Protein AF-A0A418VD48-F1 (afdb_monomer_lite)

Secondary structure (DSSP, 8-state):
--EEEEEEETTEEEEEEES-HHHHHHHHHHHHHTT-EEEEE-TTS-EE-HHHHHHHHS--HHHHHHHHHHS-------HHHHHHHHHTSTTS------GGG---GGGGSSS------SSSTTSSSSSS--

pLDDT: mean 73.37, std 19.82, range [38.28, 96.19]

Foldseek 3Di:
DKKKKWWDDDPDIDIDIDPDLVVSLVVQVVRVVVVTQIWIQDPVRDIDDSVRSCVVPPDDVVVVVVVVVPDDPPVVQPVVNVVVVVVPPPPDPDPPCDPVNPPDPVVPDDDPDPPPPPDPPPPPPPDPDD

Structure (mmCIF, N/CA/C/O backbone):
data_AF-A0A418VD48-F1
#
_entry.id   AF-A0A418VD48-F1
#
loop_
_atom_site.group_PDB
_atom_site.id
_atom_site.type_symbol
_atom_site.label_atom_id
_atom_site.label_alt_id
_atom_site.label_comp_id
_atom_site.label_asym_id
_atom_site.label_entity_id
_atom_site.label_seq_id
_atom_site.pdbx_PDB_ins_code
_atom_site.Cartn_x
_atom_site.Cartn_y
_atom_site.Cartn_z
_atom_site.occupancy
_atom_site.B_iso_or_equiv
_atom_site.auth_seq_id
_atom_site.auth_comp_id
_atom_site.auth_asym_id
_atom_site.auth_atom_id
_atom_site.pdbx_PDB_model_num
ATOM 1 N N . MET A 1 1 ? 9.885 11.984 -1.544 1.00 69.00 1 MET A N 1
ATOM 2 C CA . MET A 1 1 ? 8.893 12.827 -0.844 1.00 69.00 1 MET A CA 1
ATOM 3 C C . MET A 1 1 ? 8.021 11.928 0.027 1.00 69.00 1 MET A C 1
ATOM 5 O O . MET A 1 1 ? 7.874 10.763 -0.338 1.00 69.00 1 MET A O 1
ATOM 9 N N . PRO A 1 2 ? 7.565 12.399 1.198 1.00 91.81 2 PRO A N 1
ATOM 10 C CA . PRO A 1 2 ? 6.938 11.548 2.205 1.00 91.81 2 PRO A CA 1
ATOM 11 C C . PRO A 1 2 ? 5.485 11.187 1.866 1.00 91.81 2 PRO A C 1
ATOM 13 O O . PRO A 1 2 ? 4.764 11.982 1.281 1.00 91.81 2 PRO A O 1
ATOM 16 N N . TYR A 1 3 ? 5.076 9.994 2.285 1.00 92.62 3 TYR A N 1
ATOM 17 C CA . TYR A 1 3 ? 3.700 9.516 2.365 1.00 92.62 3 TYR A CA 1
ATOM 18 C C . TYR A 1 3 ? 3.254 9.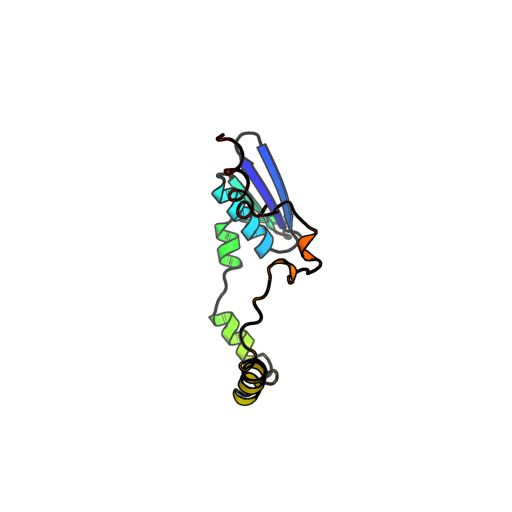568 3.822 1.00 92.62 3 TYR A C 1
ATOM 20 O O . TYR A 1 3 ? 3.995 9.120 4.708 1.00 92.62 3 TYR A O 1
ATOM 28 N N . THR A 1 4 ? 2.046 10.053 4.072 1.00 95.50 4 THR A N 1
ATOM 29 C CA . THR A 1 4 ? 1.471 10.114 5.417 1.00 95.50 4 THR A CA 1
ATOM 30 C C . THR A 1 4 ? 0.371 9.076 5.542 1.00 95.50 4 THR A C 1
ATOM 32 O O . THR A 1 4 ? -0.651 9.160 4.878 1.00 95.50 4 THR A O 1
ATOM 35 N N . VAL A 1 5 ? 0.567 8.090 6.410 1.00 95.56 5 VAL A N 1
ATOM 36 C CA . VAL A 1 5 ? -0.453 7.089 6.729 1.00 95.56 5 VAL A CA 1
ATOM 37 C C . VAL A 1 5 ? -1.174 7.531 7.994 1.00 95.56 5 VAL A C 1
ATOM 39 O O . VAL A 1 5 ? -0.534 7.708 9.034 1.00 95.56 5 VAL A O 1
ATOM 42 N N . THR A 1 6 ? -2.489 7.679 7.912 1.00 95.19 6 THR A N 1
ATOM 43 C CA . THR A 1 6 ? -3.363 8.059 9.022 1.00 95.19 6 THR A CA 1
ATOM 44 C C . THR A 1 6 ? -4.340 6.925 9.298 1.00 95.19 6 THR A C 1
ATOM 46 O O . THR A 1 6 ? -5.102 6.545 8.417 1.00 95.19 6 THR A O 1
ATOM 49 N N . ALA A 1 7 ? -4.324 6.392 10.514 1.00 94.94 7 ALA A N 1
ATOM 50 C CA . ALA A 1 7 ? -5.264 5.392 11.000 1.00 94.94 7 ALA A CA 1
ATOM 51 C C . ALA A 1 7 ? -6.198 6.017 12.040 1.00 94.94 7 ALA A C 1
ATOM 53 O O . ALA A 1 7 ? -5.752 6.753 12.920 1.00 94.94 7 ALA A O 1
ATOM 54 N N . THR A 1 8 ? -7.490 5.720 11.932 1.00 93.38 8 THR A N 1
ATOM 55 C CA . THR A 1 8 ? -8.540 6.187 12.845 1.00 93.38 8 THR A CA 1
ATOM 56 C C . THR A 1 8 ? -9.345 4.998 13.357 1.00 93.38 8 THR A C 1
ATOM 58 O O . THR A 1 8 ? -9.757 4.144 12.565 1.00 93.38 8 THR A O 1
ATOM 61 N N . ARG A 1 9 ? -9.542 4.919 14.675 1.00 92.94 9 ARG A N 1
ATOM 62 C CA . ARG A 1 9 ? -10.408 3.928 15.323 1.00 92.94 9 ARG A CA 1
ATOM 63 C C . ARG A 1 9 ? -11.085 4.585 16.517 1.00 92.94 9 ARG A C 1
ATOM 65 O O . ARG A 1 9 ? -10.403 5.032 17.430 1.00 92.94 9 ARG A O 1
ATOM 72 N N . ASP A 1 10 ? -12.412 4.642 16.485 1.00 87.31 10 ASP A N 1
ATOM 73 C CA . ASP A 1 10 ? -13.233 5.334 17.482 1.00 87.31 10 ASP A CA 1
ATOM 74 C C . ASP A 1 10 ? -12.781 6.797 17.683 1.00 87.31 10 ASP A C 1
ATOM 76 O O . ASP A 1 10 ? -12.994 7.614 16.788 1.00 87.31 10 ASP A O 1
ATOM 80 N N . ASP A 1 11 ? -12.126 7.112 18.805 1.00 87.62 11 ASP A N 1
ATOM 81 C CA . ASP A 1 11 ? -11.596 8.446 19.154 1.00 87.62 11 ASP A CA 1
ATOM 82 C C . ASP A 1 11 ? -10.055 8.528 19.043 1.00 87.62 11 ASP A C 1
ATOM 84 O O . ASP A 1 11 ? -9.429 9.556 19.305 1.00 87.62 11 ASP A O 1
ATOM 88 N N . GLU A 1 12 ? -9.403 7.432 18.650 1.00 90.88 12 GLU A N 1
ATOM 89 C CA . GLU A 1 12 ? -7.952 7.361 18.528 1.00 90.88 12 GLU A CA 1
ATOM 90 C C . GLU A 1 12 ? -7.507 7.606 17.084 1.00 90.88 12 GLU A C 1
ATOM 92 O O . GLU A 1 12 ? -7.995 7.000 16.123 1.00 90.88 12 GLU A O 1
ATOM 97 N N . LYS A 1 13 ? -6.513 8.487 16.935 1.00 93.44 13 LYS A N 1
ATOM 98 C CA . LYS A 1 13 ? -5.856 8.779 15.661 1.00 93.44 13 LYS A CA 1
ATOM 99 C C . LYS A 1 13 ? -4.364 8.496 15.771 1.00 93.44 13 LYS A C 1
ATOM 101 O O . LYS A 1 13 ? -3.663 9.116 16.568 1.00 93.44 13 LYS A O 1
ATOM 106 N N . MET A 1 14 ? -3.865 7.613 14.913 1.00 92.38 14 MET A N 1
ATOM 107 C CA . MET A 1 14 ? -2.437 7.348 14.758 1.00 92.38 14 MET A CA 1
ATOM 108 C C . MET A 1 14 ? -1.954 7.830 13.394 1.00 92.38 14 MET A C 1
ATOM 110 O O . MET A 1 14 ? -2.599 7.606 12.374 1.00 92.38 14 MET A O 1
ATOM 114 N N . GLN A 1 15 ? -0.790 8.476 13.364 1.00 93.56 15 GLN A N 1
ATOM 115 C CA . GLN A 1 15 ? -0.186 8.976 12.132 1.00 93.56 15 GLN A CA 1
ATOM 116 C C . GLN A 1 15 ? 1.247 8.470 11.986 1.00 93.56 15 GLN A C 1
ATOM 118 O O . GLN A 1 15 ? 1.984 8.307 12.959 1.00 93.56 15 GLN A O 1
ATOM 123 N N . SER A 1 16 ? 1.656 8.202 10.748 1.00 92.75 16 SER A N 1
ATOM 124 C CA . SER A 1 16 ? 3.004 7.751 10.432 1.00 92.75 16 SER A CA 1
ATOM 125 C C . SER A 1 16 ? 3.468 8.257 9.079 1.00 92.75 16 SER A C 1
ATOM 127 O O . SER A 1 16 ? 2.842 7.979 8.065 1.00 92.75 16 SER A O 1
ATOM 129 N N . VAL A 1 17 ? 4.642 8.881 9.048 1.00 94.44 17 VAL A N 1
ATOM 130 C CA . VAL A 1 17 ? 5.247 9.406 7.817 1.00 94.44 17 VAL A CA 1
ATOM 131 C C . VAL A 1 17 ? 6.310 8.439 7.284 1.00 94.44 17 VAL A C 1
ATOM 133 O O . VAL A 1 17 ? 7.129 7.924 8.055 1.00 94.44 17 VAL A O 1
ATOM 136 N N . ARG A 1 18 ? 6.293 8.135 5.981 1.00 94.50 18 ARG A N 1
ATOM 137 C CA . ARG A 1 18 ? 7.219 7.198 5.319 1.00 94.50 18 ARG A CA 1
ATOM 138 C C . ARG A 1 18 ? 7.706 7.742 3.985 1.00 94.50 18 ARG A C 1
ATOM 140 O O . ARG A 1 18 ? 6.920 8.165 3.158 1.00 94.50 18 ARG A O 1
ATOM 147 N N . ASN A 1 19 ? 9.001 7.626 3.715 1.00 93.44 19 ASN A N 1
ATOM 148 C CA . ASN A 1 19 ? 9.591 8.088 2.452 1.00 93.44 19 ASN A CA 1
ATOM 149 C C . ASN A 1 19 ? 9.427 7.096 1.284 1.00 93.44 19 ASN A C 1
ATOM 151 O O . ASN A 1 19 ? 10.014 7.299 0.226 1.00 93.44 19 ASN A O 1
ATOM 155 N N . SER A 1 20 ? 8.657 6.020 1.468 1.00 91.75 20 SER A N 1
ATOM 156 C CA . SER A 1 20 ? 8.448 4.964 0.476 1.00 91.75 20 SER A CA 1
ATOM 157 C C . SER A 1 20 ? 6.982 4.545 0.440 1.00 91.75 20 SER A C 1
ATOM 159 O O . SER A 1 20 ? 6.403 4.250 1.487 1.00 91.75 20 SER A O 1
ATOM 161 N N . ALA A 1 21 ? 6.420 4.470 -0.771 1.00 90.75 21 ALA A N 1
ATOM 162 C CA . ALA A 1 21 ? 5.043 4.046 -1.018 1.00 90.75 21 ALA A CA 1
ATOM 163 C C . ALA A 1 21 ? 4.790 2.606 -0.548 1.00 90.75 21 ALA A C 1
ATOM 165 O O . ALA A 1 21 ? 3.783 2.334 0.093 1.00 90.75 21 ALA A O 1
ATOM 166 N N . LEU A 1 22 ? 5.735 1.691 -0.801 1.00 93.25 22 LEU A N 1
ATOM 167 C CA . LEU A 1 22 ? 5.610 0.286 -0.394 1.00 93.25 22 LEU A CA 1
ATOM 168 C C . LEU A 1 22 ? 5.629 0.130 1.129 1.00 93.25 22 LEU A C 1
ATOM 170 O O . LEU A 1 22 ? 4.856 -0.645 1.682 1.00 93.25 22 LEU A O 1
ATOM 174 N N . ILE A 1 23 ? 6.478 0.895 1.822 1.00 94.06 23 ILE A N 1
ATOM 175 C CA . ILE A 1 23 ? 6.544 0.857 3.290 1.00 94.06 23 ILE A CA 1
ATOM 176 C C . ILE A 1 23 ? 5.286 1.491 3.898 1.00 94.06 23 ILE A C 1
ATOM 178 O O . ILE A 1 23 ? 4.767 0.992 4.898 1.00 94.06 23 ILE A O 1
ATOM 182 N N . ALA A 1 24 ? 4.782 2.575 3.300 1.00 94.19 24 ALA A N 1
ATOM 183 C CA . ALA A 1 24 ? 3.511 3.180 3.690 1.00 94.19 24 ALA A CA 1
ATOM 184 C C . ALA A 1 24 ? 2.349 2.186 3.527 1.00 94.19 24 ALA A C 1
ATOM 186 O O . ALA A 1 24 ? 1.583 1.992 4.468 1.00 94.19 24 ALA A O 1
ATOM 187 N N . LEU A 1 25 ? 2.281 1.492 2.385 1.00 94.88 25 LEU A N 1
ATOM 188 C CA . LEU A 1 25 ? 1.278 0.465 2.106 1.00 94.88 25 LEU A CA 1
ATOM 189 C C . LEU A 1 25 ? 1.356 -0.706 3.094 1.00 94.88 25 LEU A C 1
ATOM 191 O O . LEU A 1 25 ? 0.337 -1.117 3.643 1.00 94.88 25 LEU A O 1
ATOM 195 N N . ALA A 1 26 ? 2.560 -1.220 3.361 1.00 95.31 26 ALA A N 1
ATOM 196 C CA . ALA A 1 26 ? 2.757 -2.306 4.318 1.00 95.31 26 ALA A CA 1
ATOM 197 C C . ALA A 1 26 ? 2.255 -1.919 5.716 1.00 95.31 26 ALA A C 1
ATOM 199 O O . ALA A 1 26 ? 1.538 -2.686 6.354 1.00 95.31 26 ALA A O 1
ATOM 200 N N . LYS A 1 27 ? 2.569 -0.701 6.171 1.00 94.88 27 LYS A N 1
ATOM 201 C CA . LYS A 1 27 ? 2.073 -0.190 7.452 1.00 94.88 27 LYS A CA 1
ATOM 202 C C . LYS A 1 27 ? 0.553 -0.016 7.463 1.00 94.88 27 LYS A C 1
ATOM 204 O O . LYS A 1 27 ? -0.086 -0.364 8.449 1.00 94.88 27 LYS A O 1
ATOM 209 N N . ALA A 1 28 ? -0.016 0.491 6.375 1.00 94.88 28 ALA A N 1
ATOM 210 C CA . ALA A 1 28 ? -1.456 0.649 6.245 1.00 94.88 28 ALA A CA 1
ATOM 211 C C . ALA A 1 28 ? -2.199 -0.694 6.337 1.00 94.88 28 ALA A C 1
ATOM 213 O O . ALA A 1 28 ? -3.205 -0.772 7.033 1.00 94.88 28 ALA A O 1
ATOM 214 N N . ARG A 1 29 ? -1.663 -1.763 5.734 1.00 94.25 29 ARG A N 1
ATOM 215 C CA . ARG A 1 29 ? -2.226 -3.121 5.851 1.00 94.25 29 ARG A CA 1
ATOM 216 C C . ARG A 1 29 ? -2.218 -3.667 7.272 1.00 94.25 29 ARG A C 1
ATOM 218 O O . ARG A 1 29 ? -3.168 -4.338 7.662 1.00 94.25 29 ARG A O 1
ATOM 225 N N . VAL A 1 30 ? -1.152 -3.406 8.030 1.00 94.50 30 VAL A N 1
ATOM 226 C CA . VAL A 1 30 ? -1.072 -3.823 9.439 1.00 94.50 30 VAL A CA 1
ATOM 227 C C . VAL A 1 30 ? -2.210 -3.178 10.227 1.00 94.50 30 VAL A C 1
ATOM 229 O O . VAL A 1 30 ? -2.973 -3.874 10.887 1.00 94.50 30 VAL A O 1
ATOM 232 N N . TRP A 1 31 ? -2.397 -1.870 10.067 1.00 94.38 31 TRP A N 1
ATOM 233 C CA . TRP A 1 31 ? -3.479 -1.145 10.728 1.00 94.38 31 TRP A CA 1
ATOM 234 C C . TRP A 1 31 ? -4.876 -1.565 10.256 1.00 94.38 31 TRP A C 1
ATOM 236 O O . TRP A 1 31 ? -5.764 -1.743 11.084 1.00 94.38 31 TRP A O 1
ATOM 246 N N . GLU A 1 32 ? -5.081 -1.797 8.961 1.00 93.56 32 GLU A N 1
ATOM 247 C CA . GLU A 1 32 ? -6.355 -2.315 8.442 1.00 93.56 32 GLU A CA 1
ATOM 248 C C . GLU A 1 32 ? -6.681 -3.705 9.018 1.00 93.56 32 GLU A C 1
ATOM 250 O O . GLU A 1 32 ? -7.814 -3.960 9.424 1.00 93.56 32 GLU A O 1
ATOM 255 N N . SER A 1 33 ? -5.674 -4.576 9.144 1.00 92.12 33 SER A N 1
ATOM 256 C CA . SER A 1 33 ? -5.820 -5.912 9.749 1.00 92.12 33 SER A CA 1
ATOM 257 C C . SER A 1 33 ? -6.153 -5.849 11.242 1.00 92.12 33 SER A C 1
ATOM 259 O O . SER A 1 33 ? -6.821 -6.731 11.774 1.00 92.12 33 SER A O 1
ATOM 261 N N . GLU A 1 34 ? -5.714 -4.790 11.919 1.00 90.81 34 GLU A N 1
ATOM 262 C CA . GLU A 1 34 ? -6.055 -4.480 13.309 1.00 90.81 34 GLU A CA 1
ATOM 263 C C . GLU A 1 34 ? -7.427 -3.780 13.452 1.00 90.81 34 GLU A C 1
ATOM 265 O O . GLU A 1 34 ? -7.821 -3.401 14.558 1.00 90.81 34 GLU A O 1
ATOM 270 N N . GLY A 1 35 ? -8.163 -3.602 12.349 1.00 92.00 35 GLY A N 1
ATOM 271 C CA . GLY A 1 35 ? -9.502 -3.009 12.330 1.00 92.00 35 GLY A CA 1
ATOM 272 C C . GLY A 1 35 ? -9.519 -1.480 12.313 1.00 92.00 35 GLY A C 1
ATOM 273 O O . GLY A 1 35 ? -10.557 -0.875 12.582 1.00 92.00 35 GLY A O 1
ATOM 274 N N . TRP A 1 36 ? -8.393 -0.834 12.013 1.00 94.88 36 TRP A N 1
ATOM 275 C CA . TRP A 1 36 ? -8.336 0.619 11.884 1.00 94.88 36 TRP A CA 1
ATOM 276 C C . TRP A 1 36 ? -8.788 1.064 10.496 1.00 94.88 36 TRP A C 1
ATOM 278 O O . TRP A 1 36 ? -8.473 0.438 9.483 1.00 94.88 36 TRP A O 1
ATOM 288 N N . ARG A 1 37 ? -9.461 2.215 10.426 1.00 93.44 37 ARG A N 1
ATOM 289 C CA . ARG A 1 37 ? -9.744 2.879 9.152 1.00 93.44 37 ARG A CA 1
ATOM 290 C C . ARG A 1 37 ? -8.529 3.692 8.730 1.00 93.44 37 ARG A C 1
ATOM 292 O O . ARG A 1 37 ? -8.163 4.644 9.421 1.00 93.44 37 ARG A O 1
ATOM 299 N N . VAL A 1 38 ? -7.929 3.328 7.599 1.00 95.50 38 VAL A N 1
ATOM 300 C CA . VAL A 1 38 ? -6.663 3.906 7.135 1.00 95.50 38 VAL A CA 1
ATOM 301 C C . VAL A 1 38 ? -6.845 4.771 5.889 1.00 95.50 38 VAL A C 1
ATOM 303 O O . VAL A 1 38 ? -7.517 4.374 4.940 1.00 95.50 38 VAL A O 1
ATOM 306 N N . LEU A 1 39 ? -6.189 5.930 5.886 1.00 95.38 39 LEU A N 1
ATOM 307 C CA . LEU A 1 39 ? -6.061 6.863 4.771 1.00 95.38 39 LEU A CA 1
ATOM 308 C C . LEU A 1 39 ? -4.573 7.120 4.508 1.00 95.38 39 LEU A C 1
ATOM 310 O O . LEU A 1 39 ? -3.811 7.342 5.453 1.00 95.38 39 LEU A O 1
ATOM 314 N N . ILE A 1 40 ? -4.146 7.076 3.247 1.00 95.88 40 ILE A N 1
ATOM 315 C CA . ILE A 1 40 ? -2.754 7.335 2.868 1.00 95.88 40 ILE A CA 1
ATOM 316 C C . ILE A 1 40 ? -2.710 8.595 2.013 1.00 95.88 40 ILE A C 1
ATOM 318 O O . ILE A 1 40 ? -3.241 8.613 0.912 1.00 95.88 40 ILE A O 1
ATOM 322 N N . GLU A 1 41 ? -2.043 9.630 2.493 1.00 96.19 41 GLU A N 1
ATOM 323 C CA . GLU A 1 41 ? -1.793 10.849 1.733 1.00 96.19 41 GLU A CA 1
ATOM 324 C C . GLU A 1 41 ? -0.461 10.720 0.988 1.00 96.19 41 GLU A C 1
ATOM 326 O O . GLU A 1 41 ? 0.580 10.382 1.573 1.00 96.19 41 GLU A O 1
ATOM 331 N N . GLY A 1 42 ? -0.511 10.933 -0.322 1.00 92.06 42 GLY A N 1
ATOM 332 C CA . GLY A 1 42 ? 0.645 10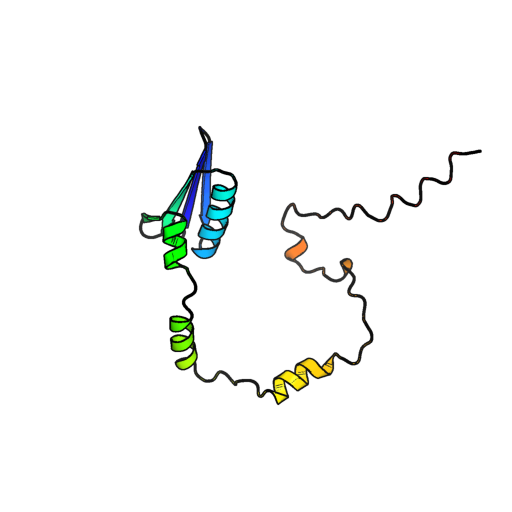.962 -1.197 1.00 92.06 42 GLY A CA 1
ATOM 333 C C . GLY A 1 42 ? 1.407 12.285 -1.129 1.00 92.06 42 GLY A C 1
ATOM 334 O O . GLY A 1 42 ? 0.926 13.278 -0.588 1.00 92.06 42 GLY A O 1
ATOM 335 N N . PRO A 1 43 ? 2.611 12.327 -1.714 1.00 89.31 43 PRO A N 1
ATOM 336 C CA . PRO A 1 43 ? 3.445 13.528 -1.725 1.00 89.31 43 PRO A CA 1
ATOM 337 C C . PRO A 1 43 ? 2.857 14.683 -2.554 1.00 89.31 43 PRO A C 1
ATOM 339 O O . PRO A 1 43 ? 3.329 15.811 -2.457 1.00 89.31 43 PRO A O 1
ATOM 342 N N . ASP A 1 44 ? 1.874 14.385 -3.395 1.00 88.44 44 ASP A N 1
ATOM 343 C CA . ASP A 1 44 ? 1.087 15.303 -4.214 1.00 88.44 44 ASP A CA 1
ATOM 344 C C . ASP A 1 44 ? -0.151 15.854 -3.484 1.00 88.44 44 ASP A C 1
ATOM 346 O O . ASP A 1 44 ? -0.887 16.655 -4.057 1.00 88.44 44 ASP A O 1
ATOM 350 N N . GLY A 1 45 ? -0.382 15.436 -2.234 1.00 87.62 45 GLY A N 1
ATOM 351 C CA . GLY A 1 45 ? -1.602 15.737 -1.481 1.00 87.62 45 GLY A CA 1
ATOM 352 C C . GLY A 1 45 ? -2.803 14.891 -1.912 1.00 87.62 45 GLY A C 1
ATOM 353 O O . GLY A 1 45 ? -3.917 15.136 -1.456 1.00 87.62 45 GLY A O 1
ATOM 354 N N . SER A 1 46 ? -2.603 13.901 -2.789 1.00 90.31 46 SER A N 1
ATOM 355 C CA . SER A 1 46 ? -3.665 12.979 -3.186 1.00 90.31 46 SER A CA 1
ATOM 356 C C . SER A 1 46 ? -3.919 11.963 -2.082 1.00 90.31 46 SER A C 1
ATOM 358 O O . SER A 1 46 ? -2.990 11.383 -1.518 1.00 90.31 46 SER A O 1
ATOM 360 N N . GLU A 1 47 ? -5.188 11.703 -1.805 1.00 94.00 47 GLU A N 1
ATOM 361 C CA . GLU A 1 47 ? -5.596 10.688 -0.847 1.00 94.00 47 GLU A CA 1
ATOM 362 C C . GLU A 1 47 ? -5.821 9.345 -1.541 1.00 94.00 47 GLU A C 1
ATOM 364 O O . GLU A 1 47 ? -6.562 9.232 -2.517 1.00 94.00 47 GLU A O 1
ATOM 369 N N . TYR A 1 48 ? -5.200 8.305 -0.998 1.00 92.50 48 TYR A N 1
ATOM 370 C CA . TYR A 1 48 ? -5.271 6.944 -1.495 1.00 92.50 48 TYR A CA 1
ATOM 371 C C . TYR A 1 48 ? -5.838 6.026 -0.412 1.00 92.50 48 TYR A C 1
ATOM 373 O O . TYR A 1 48 ? -5.367 5.989 0.729 1.00 92.50 48 TYR A O 1
ATOM 381 N N . ALA A 1 49 ? -6.822 5.214 -0.797 1.00 93.69 49 ALA A N 1
ATOM 382 C CA . ALA A 1 49 ? -7.171 4.023 -0.033 1.00 93.69 49 ALA A CA 1
ATOM 383 C C . ALA A 1 49 ? -6.069 2.960 -0.189 1.00 93.69 49 ALA A C 1
ATOM 385 O O . ALA A 1 49 ? -5.365 2.929 -1.203 1.00 93.69 49 ALA A O 1
ATOM 386 N N . VAL A 1 50 ? -5.970 2.041 0.775 1.00 92.69 50 VAL A N 1
ATOM 387 C CA . VAL A 1 50 ? -4.994 0.933 0.759 1.00 92.69 50 VAL A CA 1
ATOM 388 C C . VAL A 1 50 ? -5.033 0.178 -0.575 1.00 92.69 50 VAL A C 1
ATOM 390 O O . VAL A 1 50 ? -4.005 0.038 -1.236 1.00 92.69 50 VAL A O 1
ATOM 393 N N . ALA A 1 51 ? -6.231 -0.197 -1.032 1.00 91.75 51 ALA A N 1
ATOM 394 C CA . ALA A 1 51 ? -6.432 -0.901 -2.299 1.00 91.75 51 ALA A CA 1
ATOM 395 C C . ALA A 1 51 ? -6.007 -0.088 -3.539 1.00 91.75 51 ALA A C 1
ATOM 397 O O . ALA A 1 51 ? -5.512 -0.653 -4.515 1.00 91.75 51 ALA A O 1
ATOM 398 N N . GLN A 1 52 ? -6.173 1.241 -3.521 1.00 91.81 52 GLN A N 1
ATOM 399 C CA . GLN A 1 52 ? -5.762 2.093 -4.642 1.00 91.81 52 GLN A CA 1
ATOM 400 C C . GLN A 1 52 ? -4.239 2.165 -4.739 1.00 91.81 52 GLN A C 1
ATOM 402 O O . GLN A 1 52 ? -3.676 1.971 -5.819 1.00 91.81 52 GLN A O 1
ATOM 407 N N . LEU A 1 53 ? -3.563 2.393 -3.609 1.00 90.25 53 LEU A N 1
ATOM 408 C CA . LEU A 1 53 ? -2.105 2.431 -3.585 1.00 90.25 53 LEU A CA 1
ATOM 409 C C . LEU A 1 53 ? -1.507 1.059 -3.923 1.00 90.25 53 LEU A C 1
ATOM 411 O O . LEU A 1 53 ? -0.501 0.984 -4.629 1.00 90.25 53 LEU A O 1
ATOM 415 N N . GLU A 1 54 ? -2.147 -0.029 -3.496 1.00 92.81 54 GLU A N 1
ATOM 416 C CA . GLU A 1 54 ? -1.778 -1.383 -3.906 1.00 92.81 54 GLU A CA 1
ATOM 417 C C . GLU A 1 54 ? -1.848 -1.561 -5.425 1.00 92.81 54 GLU A C 1
ATOM 419 O O . GLU A 1 54 ? -0.879 -2.012 -6.028 1.00 92.81 54 GLU A O 1
ATOM 424 N N . ALA A 1 55 ? -2.936 -1.148 -6.078 1.00 91.44 55 ALA A N 1
ATOM 425 C CA . ALA A 1 55 ? -3.070 -1.283 -7.530 1.00 91.44 55 ALA A CA 1
ATOM 426 C C . ALA A 1 55 ? -1.988 -0.507 -8.312 1.00 91.44 55 ALA A C 1
ATOM 428 O O . ALA A 1 55 ? -1.545 -0.940 -9.385 1.00 91.44 55 ALA A O 1
ATOM 429 N N . ILE A 1 56 ? -1.555 0.639 -7.780 1.00 88.12 56 ILE A N 1
ATOM 430 C CA . ILE A 1 56 ? -0.509 1.478 -8.381 1.00 88.12 56 ILE A CA 1
ATOM 431 C C . ILE A 1 56 ? 0.881 0.870 -8.152 1.00 88.12 56 ILE A C 1
ATOM 433 O O . ILE A 1 56 ? 1.718 0.894 -9.056 1.00 88.12 56 ILE A O 1
ATOM 437 N N . THR A 1 57 ? 1.118 0.314 -6.963 1.00 87.88 57 THR A N 1
ATOM 438 C CA . THR A 1 57 ? 2.411 -0.268 -6.561 1.00 87.88 57 THR A CA 1
ATOM 439 C C . THR A 1 57 ? 2.571 -1.739 -6.937 1.00 87.88 57 THR A C 1
ATOM 441 O O . THR A 1 57 ? 3.677 -2.272 -6.839 1.00 87.88 57 THR A O 1
ATOM 444 N N . ALA A 1 58 ? 1.502 -2.391 -7.399 1.00 88.75 58 ALA A N 1
ATOM 445 C CA . ALA A 1 58 ? 1.510 -3.787 -7.797 1.00 88.75 58 ALA A CA 1
ATOM 446 C C . ALA A 1 58 ? 2.610 -4.065 -8.827 1.00 88.75 58 ALA A C 1
ATOM 448 O O . ALA A 1 58 ? 2.767 -3.354 -9.828 1.00 88.75 58 ALA A O 1
ATOM 449 N N . PHE A 1 59 ? 3.349 -5.147 -8.591 1.00 84.81 59 PHE A N 1
ATOM 450 C CA . PHE A 1 59 ? 4.349 -5.621 -9.531 1.00 84.81 59 PHE A CA 1
ATOM 451 C C . PHE A 1 59 ? 3.677 -6.025 -10.848 1.00 84.81 59 PHE A C 1
ATOM 453 O O . PHE A 1 59 ? 2.761 -6.846 -10.871 1.00 84.81 59 PHE A O 1
ATOM 460 N N . LYS A 1 60 ? 4.141 -5.445 -11.959 1.00 86.12 60 LYS A N 1
ATOM 461 C CA . LYS A 1 60 ? 3.635 -5.739 -13.305 1.00 86.12 60 LYS A CA 1
ATOM 462 C C . LYS A 1 60 ? 4.725 -6.472 -14.091 1.00 86.12 60 LYS A C 1
ATOM 464 O O . LYS A 1 60 ? 5.661 -5.809 -14.545 1.00 86.12 60 LYS A O 1
ATOM 469 N N . PRO A 1 61 ? 4.615 -7.801 -14.286 1.00 80.69 61 PRO A N 1
ATOM 470 C CA . PRO A 1 61 ? 5.674 -8.602 -14.905 1.00 80.69 61 PRO A CA 1
ATOM 471 C C . PRO A 1 61 ? 5.986 -8.155 -16.336 1.00 80.69 61 PRO A C 1
ATOM 473 O O . PRO A 1 61 ? 7.137 -8.187 -16.752 1.00 80.69 61 PRO A O 1
ATOM 476 N N . GLU A 1 62 ? 4.993 -7.654 -17.070 1.00 82.94 62 GLU A N 1
ATOM 477 C CA . GLU A 1 62 ? 5.197 -7.131 -18.425 1.00 82.94 62 GLU A CA 1
ATOM 478 C C . GLU A 1 62 ? 6.095 -5.888 -18.446 1.00 82.94 62 GLU A C 1
ATOM 480 O O . GLU A 1 62 ? 6.995 -5.783 -19.275 1.00 82.94 62 GLU A O 1
ATOM 485 N N . LYS A 1 63 ? 5.939 -4.983 -17.469 1.00 79.19 63 LYS A N 1
ATOM 486 C CA . LYS A 1 63 ? 6.829 -3.820 -17.335 1.00 79.19 63 LYS A CA 1
ATOM 487 C C . LYS A 1 63 ? 8.251 -4.238 -16.962 1.00 79.19 63 LYS A C 1
ATOM 489 O O . LYS A 1 63 ? 9.204 -3.632 -17.444 1.00 79.19 63 LYS A O 1
ATOM 494 N N . TRP A 1 64 ? 8.390 -5.278 -16.137 1.00 75.94 64 TRP A N 1
ATOM 495 C CA . TRP A 1 64 ? 9.692 -5.851 -15.796 1.00 75.94 64 TRP A CA 1
ATOM 496 C C . TRP A 1 64 ? 10.386 -6.462 -17.012 1.00 75.94 64 TRP A C 1
ATOM 498 O O . TRP A 1 64 ? 11.563 -6.197 -17.220 1.00 75.94 64 TRP A O 1
ATOM 508 N N . LYS A 1 65 ? 9.667 -7.210 -17.858 1.00 80.50 65 LYS A N 1
ATOM 509 C CA . LYS A 1 65 ? 10.224 -7.766 -19.102 1.00 80.50 65 LYS A CA 1
ATOM 510 C C . LYS A 1 65 ? 10.724 -6.671 -20.042 1.00 80.50 65 LYS A C 1
ATOM 512 O O . LYS A 1 65 ? 11.832 -6.784 -20.555 1.00 80.50 65 LYS A O 1
ATOM 517 N N . SER A 1 66 ? 9.954 -5.597 -20.234 1.00 80.75 66 SER A N 1
ATOM 518 C CA . SER A 1 66 ? 10.390 -4.450 -21.045 1.00 80.75 66 SER A CA 1
ATOM 519 C C . SER A 1 66 ? 11.636 -3.774 -20.472 1.00 80.75 66 SER A C 1
ATOM 521 O O . SER A 1 66 ? 12.557 -3.443 -21.216 1.00 80.75 66 SER A O 1
ATOM 523 N N . PHE A 1 67 ? 11.692 -3.600 -19.150 1.00 75.62 67 PHE A N 1
ATOM 524 C CA . PHE A 1 67 ? 12.871 -3.054 -18.483 1.00 75.62 67 PHE A CA 1
ATOM 525 C C . PHE A 1 67 ? 14.090 -3.978 -18.636 1.00 75.62 67 PHE A C 1
ATOM 527 O O . PHE A 1 67 ? 15.151 -3.521 -19.048 1.00 75.62 67 PHE A O 1
ATOM 534 N N . ALA A 1 68 ? 13.921 -5.281 -18.402 1.00 79.50 68 ALA A N 1
ATOM 535 C CA . ALA A 1 68 ? 14.966 -6.292 -18.546 1.00 79.50 68 ALA A CA 1
ATOM 536 C C . ALA A 1 68 ? 15.499 -6.402 -19.982 1.00 79.50 68 ALA A C 1
ATOM 538 O O . ALA A 1 68 ? 16.693 -6.597 -20.166 1.00 79.50 68 ALA A O 1
ATOM 539 N N . ALA A 1 69 ? 14.644 -6.215 -20.990 1.00 77.75 69 ALA A N 1
ATOM 540 C CA . ALA A 1 69 ? 15.055 -6.174 -22.393 1.00 77.75 69 ALA A CA 1
ATOM 541 C C . ALA A 1 69 ? 15.881 -4.925 -22.753 1.00 77.75 69 ALA A C 1
ATOM 543 O O . ALA A 1 69 ? 16.585 -4.928 -23.758 1.00 77.75 69 ALA A O 1
ATOM 544 N N . THR A 1 70 ? 15.765 -3.853 -21.961 1.00 76.25 70 THR A N 1
ATOM 545 C CA . THR A 1 70 ? 16.456 -2.574 -22.199 1.00 76.25 70 THR A CA 1
ATOM 546 C C . THR A 1 70 ? 17.742 -2.452 -21.384 1.00 76.25 70 THR A C 1
ATOM 548 O O . THR A 1 70 ? 18.628 -1.677 -21.743 1.00 76.25 70 THR A O 1
ATOM 551 N N . LEU A 1 71 ? 17.865 -3.199 -20.283 1.00 72.62 71 LEU A N 1
ATOM 552 C CA . LEU A 1 71 ? 19.127 -3.295 -19.566 1.00 72.62 71 LEU A CA 1
ATOM 553 C C . LEU A 1 71 ? 20.181 -3.880 -20.518 1.00 72.62 71 LEU A C 1
ATOM 555 O O . LEU A 1 71 ? 19.891 -4.869 -21.199 1.00 72.62 71 LEU A O 1
ATOM 559 N N . PRO A 1 72 ? 21.403 -3.309 -20.577 1.00 66.69 72 PRO A N 1
ATOM 560 C CA . PRO A 1 72 ? 22.506 -4.021 -21.208 1.00 66.69 72 PRO A CA 1
ATOM 561 C C . PRO A 1 72 ? 22.567 -5.396 -20.548 1.00 66.69 72 PRO A C 1
ATOM 563 O O . PRO A 1 72 ? 22.242 -5.500 -19.365 1.00 66.69 72 PRO A O 1
ATOM 566 N N . ALA A 1 73 ? 22.925 -6.443 -21.291 1.00 64.50 73 ALA A N 1
ATOM 567 C CA . ALA A 1 73 ? 23.207 -7.745 -20.703 1.00 64.50 73 ALA A CA 1
ATOM 568 C C . ALA A 1 73 ? 24.347 -7.548 -19.691 1.00 64.50 73 ALA A C 1
ATOM 570 O O . ALA A 1 73 ? 25.516 -7.592 -20.049 1.00 64.50 73 ALA A O 1
ATOM 571 N N . GLN A 1 74 ? 23.991 -7.183 -18.460 1.00 57.84 74 GLN A N 1
ATOM 572 C CA . GLN A 1 74 ? 24.900 -6.963 -17.352 1.00 57.84 74 GLN A CA 1
ATOM 573 C C . GLN A 1 74 ? 25.498 -8.333 -17.151 1.00 57.84 74 GLN A C 1
ATOM 575 O O . GLN A 1 74 ? 24.717 -9.213 -16.793 1.00 57.84 74 GLN A O 1
ATOM 580 N N . ASP A 1 75 ? 26.773 -8.491 -17.529 1.00 58.91 75 ASP A N 1
ATOM 581 C CA . ASP A 1 75 ? 27.520 -9.746 -17.640 1.00 58.91 75 ASP A CA 1
ATOM 582 C C . ASP A 1 75 ? 26.722 -10.906 -17.070 1.00 58.91 75 ASP A C 1
ATOM 584 O O . ASP A 1 75 ? 26.799 -11.190 -15.874 1.00 58.91 75 ASP A O 1
ATOM 588 N N . ALA A 1 76 ? 25.839 -11.471 -17.905 1.00 58.84 76 ALA A N 1
ATOM 589 C CA . ALA A 1 76 ? 24.999 -12.572 -17.491 1.00 58.84 76 ALA A CA 1
ATOM 590 C C . ALA A 1 76 ? 25.991 -13.659 -17.117 1.00 58.84 76 ALA A C 1
ATOM 592 O O . ALA A 1 76 ? 26.665 -14.199 -17.998 1.00 58.84 76 ALA A O 1
ATOM 593 N N . TRP A 1 77 ? 26.177 -13.870 -15.813 1.00 58.06 77 TRP A N 1
ATOM 594 C CA . TRP A 1 77 ? 27.116 -14.861 -15.334 1.00 58.06 77 TRP A CA 1
ATOM 595 C C . TRP A 1 77 ? 26.743 -16.150 -16.028 1.00 58.06 77 TRP A C 1
ATOM 597 O O . TRP A 1 77 ? 25.598 -16.597 -15.943 1.00 58.06 77 TRP A O 1
ATOM 607 N N . SER A 1 78 ? 27.690 -16.690 -16.790 1.00 69.00 78 SER A N 1
ATOM 608 C CA . SER A 1 78 ? 27.457 -17.969 -17.445 1.00 69.00 78 SER A CA 1
ATOM 609 C C . SER A 1 78 ? 27.032 -18.975 -16.378 1.00 69.00 78 SER A C 1
ATOM 611 O O . SER A 1 78 ? 27.517 -18.912 -15.244 1.00 69.00 78 SER A O 1
ATOM 613 N N . ASP A 1 79 ? 26.172 -19.925 -16.733 1.00 69.19 79 ASP A N 1
ATOM 614 C CA . ASP A 1 79 ? 25.754 -20.976 -15.800 1.00 69.19 79 ASP A CA 1
ATOM 615 C C . ASP A 1 79 ? 26.971 -21.660 -15.150 1.00 69.19 79 ASP A C 1
ATOM 617 O O . ASP A 1 79 ? 26.936 -22.009 -13.977 1.00 69.19 79 ASP A O 1
ATOM 621 N N . ALA A 1 80 ? 28.098 -21.744 -15.867 1.00 69.25 80 ALA A N 1
ATOM 622 C CA . ALA A 1 80 ? 29.377 -22.230 -15.357 1.00 69.25 80 ALA A CA 1
ATOM 623 C C . ALA A 1 80 ? 29.983 -21.362 -14.236 1.00 69.25 80 ALA A C 1
ATOM 625 O O . ALA A 1 80 ? 30.520 -21.900 -13.272 1.00 69.25 80 ALA A O 1
ATOM 626 N N . GLN A 1 81 ? 29.898 -20.033 -14.332 1.00 72.06 81 GLN A N 1
ATOM 627 C CA . GLN A 1 81 ? 30.359 -19.115 -13.283 1.00 72.06 81 GLN A CA 1
ATOM 628 C C . GLN A 1 81 ? 29.453 -19.176 -12.047 1.00 72.06 81 GLN A C 1
ATOM 630 O O . GLN A 1 81 ? 29.957 -19.189 -10.924 1.00 72.06 81 GLN A O 1
ATOM 635 N N . ALA A 1 82 ? 28.134 -19.282 -12.241 1.00 71.31 82 ALA A N 1
ATOM 636 C CA . ALA A 1 82 ? 27.187 -19.475 -11.144 1.00 71.31 82 ALA A CA 1
ATOM 637 C C . ALA A 1 82 ? 27.413 -20.823 -10.432 1.00 71.31 82 ALA A C 1
ATOM 639 O O . ALA A 1 82 ? 27.436 -20.885 -9.202 1.00 71.31 82 ALA A O 1
ATOM 640 N N . LEU A 1 83 ? 27.655 -21.893 -11.199 1.00 67.31 83 LEU A N 1
ATOM 641 C CA . LEU A 1 83 ? 27.936 -23.226 -10.665 1.00 67.31 83 LEU A CA 1
ATOM 642 C C . LEU A 1 83 ? 29.296 -23.296 -9.955 1.00 67.31 83 LEU A C 1
ATOM 644 O O . LEU A 1 83 ? 29.410 -23.983 -8.946 1.00 67.31 83 LEU A O 1
ATOM 648 N N . ALA A 1 84 ? 30.310 -22.566 -10.431 1.00 71.31 84 ALA A N 1
ATOM 649 C CA . ALA A 1 84 ? 31.618 -22.483 -9.777 1.00 71.31 84 ALA A CA 1
ATOM 650 C C . ALA A 1 84 ? 31.546 -21.795 -8.402 1.00 71.31 84 ALA A C 1
ATOM 652 O O . ALA A 1 84 ? 32.249 -22.203 -7.480 1.00 71.31 84 ALA A O 1
ATOM 653 N N . LEU A 1 85 ? 30.675 -20.793 -8.245 1.00 65.38 85 LEU A N 1
ATOM 654 C CA . LEU A 1 85 ? 30.456 -20.120 -6.963 1.00 65.38 85 LEU A CA 1
ATOM 655 C C . LEU A 1 85 ? 29.660 -20.995 -5.978 1.00 65.38 85 LEU A C 1
ATOM 657 O O . LEU A 1 85 ? 29.957 -21.007 -4.789 1.00 65.38 85 LEU A O 1
ATOM 661 N N . LEU A 1 86 ? 28.677 -21.754 -6.476 1.00 67.00 86 LEU A N 1
ATOM 662 C CA . LEU A 1 86 ? 27.868 -22.686 -5.677 1.00 67.00 86 LEU A CA 1
ATOM 663 C C . LEU A 1 86 ? 28.617 -23.982 -5.321 1.00 67.00 86 LEU A C 1
ATOM 665 O O . LEU A 1 86 ? 28.343 -24.591 -4.291 1.00 67.00 86 LEU A O 1
ATOM 669 N N . GLY A 1 87 ? 29.549 -24.420 -6.169 1.00 59.41 87 GLY A N 1
ATOM 670 C CA . GLY A 1 87 ? 30.321 -25.650 -5.981 1.00 59.41 87 GLY A CA 1
ATOM 671 C C . GLY A 1 87 ? 31.505 -25.515 -5.024 1.00 59.41 87 GLY A C 1
ATOM 672 O O . GLY A 1 87 ? 32.039 -26.533 -4.592 1.00 59.41 87 GLY A O 1
ATOM 673 N N . ALA A 1 88 ? 31.911 -24.291 -4.678 1.00 55.62 88 ALA A N 1
ATOM 674 C CA . ALA A 1 88 ? 33.069 -24.055 -3.817 1.00 55.62 88 ALA A CA 1
ATOM 675 C C . ALA A 1 88 ? 32.824 -24.386 -2.331 1.00 55.62 88 ALA A C 1
ATOM 677 O O . ALA A 1 88 ? 33.796 -24.517 -1.597 1.00 55.62 88 ALA A O 1
ATOM 678 N N . ASP A 1 89 ? 31.567 -24.561 -1.901 1.00 53.03 89 ASP A N 1
ATOM 679 C CA . ASP A 1 89 ? 31.210 -24.688 -0.475 1.00 53.03 89 ASP A CA 1
ATOM 680 C C . ASP A 1 89 ? 30.440 -25.983 -0.127 1.00 53.03 89 ASP A C 1
ATOM 682 O O . ASP A 1 89 ? 30.026 -26.196 1.008 1.00 53.03 89 ASP A O 1
ATOM 686 N N . LEU A 1 90 ? 30.245 -26.895 -1.090 1.00 53.16 90 LEU A N 1
ATOM 687 C CA . LEU A 1 90 ? 29.483 -28.142 -0.882 1.00 53.16 90 LEU A CA 1
ATOM 688 C C . LEU A 1 90 ? 30.314 -29.325 -0.349 1.00 53.16 90 LEU A C 1
ATOM 690 O O . LEU A 1 90 ? 29.819 -30.453 -0.313 1.00 53.16 90 LEU A O 1
ATOM 694 N N . LEU A 1 91 ? 31.564 -29.094 0.063 1.00 51.78 91 LEU A N 1
ATOM 695 C CA . LEU A 1 91 ? 32.446 -30.129 0.624 1.00 51.78 91 LEU A CA 1
ATOM 696 C C . LEU A 1 91 ? 32.799 -29.939 2.102 1.00 51.78 91 LEU A C 1
ATOM 698 O O . LEU A 1 91 ? 33.519 -30.774 2.646 1.00 51.78 91 LEU A O 1
ATOM 702 N N . GLU A 1 92 ? 32.240 -28.937 2.778 1.00 57.12 92 GLU A N 1
ATOM 703 C CA . GLU A 1 92 ? 32.395 -28.810 4.227 1.00 57.12 92 GLU A CA 1
ATOM 704 C C . GLU A 1 92 ? 31.181 -29.431 4.946 1.00 57.12 92 GLU A C 1
ATOM 706 O O . GLU A 1 92 ? 30.038 -29.017 4.723 1.00 57.12 92 GLU A O 1
ATOM 711 N N . PRO A 1 93 ? 31.377 -30.463 5.790 1.00 51.47 93 PRO A N 1
ATOM 712 C CA . PRO A 1 93 ? 30.287 -31.101 6.515 1.00 51.47 93 PRO A CA 1
ATOM 713 C C . PRO A 1 93 ? 29.701 -30.124 7.537 1.00 51.47 93 PRO A C 1
ATOM 715 O O . PRO A 1 93 ? 30.390 -29.734 8.474 1.00 51.47 93 PRO A O 1
ATOM 718 N N . GLU A 1 94 ? 28.430 -29.758 7.341 1.00 51.22 94 GLU A N 1
ATOM 719 C CA . GLU A 1 94 ? 27.542 -29.034 8.263 1.00 51.22 94 GLU A CA 1
ATOM 720 C C . GLU A 1 94 ? 28.247 -28.363 9.454 1.00 51.22 94 GLU A C 1
ATOM 722 O O . GLU A 1 94 ? 28.184 -28.824 10.602 1.00 51.22 94 GLU A O 1
ATOM 727 N N . ALA A 1 95 ? 28.860 -27.206 9.205 1.00 55.56 95 ALA A N 1
ATOM 728 C CA . ALA A 1 95 ? 29.044 -26.240 10.271 1.00 55.56 95 ALA A CA 1
ATOM 729 C C . ALA A 1 95 ? 27.638 -25.820 10.723 1.00 55.56 95 ALA A C 1
ATOM 731 O O . ALA A 1 95 ? 26.963 -25.033 10.061 1.00 55.56 95 ALA A O 1
ATOM 732 N N . LYS A 1 96 ? 27.158 -26.415 11.821 1.00 51.03 96 LYS A N 1
ATOM 733 C CA . LYS A 1 96 ? 25.910 -26.033 12.489 1.00 51.03 96 LYS A CA 1
ATOM 734 C C . LYS A 1 96 ? 26.002 -24.552 12.829 1.00 51.03 96 LYS A C 1
ATOM 736 O O . LYS A 1 96 ? 26.593 -24.196 13.844 1.00 51.03 96 LYS A O 1
ATOM 741 N N . MET A 1 97 ? 25.447 -23.714 11.964 1.00 50.69 97 MET A N 1
ATOM 742 C CA . MET A 1 97 ? 25.426 -22.270 12.132 1.00 50.69 97 MET A CA 1
ATOM 743 C C . MET A 1 97 ? 24.628 -21.973 13.404 1.00 50.69 97 MET A C 1
ATOM 745 O O . MET A 1 97 ? 23.413 -22.193 13.455 1.00 50.69 97 MET A O 1
ATOM 749 N N . GLN A 1 98 ? 25.315 -21.584 14.477 1.00 58.84 98 GLN A N 1
ATOM 750 C CA . GLN A 1 98 ? 24.658 -21.319 15.748 1.00 58.84 98 GLN A CA 1
ATOM 751 C C . GLN A 1 98 ? 23.965 -19.962 15.635 1.00 58.84 98 GLN A C 1
ATOM 753 O O . GLN A 1 98 ? 24.493 -19.021 15.049 1.00 58.84 98 GLN A O 1
ATOM 758 N N . LEU A 1 99 ? 22.788 -19.817 16.245 1.00 53.88 99 LEU A N 1
ATOM 759 C CA . LEU A 1 99 ? 22.061 -18.541 16.271 1.00 53.88 99 LEU A CA 1
ATOM 760 C C . LEU A 1 99 ? 22.909 -17.391 16.866 1.00 53.88 99 LEU A C 1
ATOM 762 O O . LEU A 1 99 ? 22.667 -16.227 16.562 1.00 53.88 99 LEU A O 1
ATOM 766 N N . GLY A 1 100 ? 23.927 -17.714 17.674 1.00 59.62 100 GLY A N 1
ATOM 767 C CA . GLY A 1 100 ? 24.912 -16.763 18.198 1.00 59.62 100 GLY A CA 1
ATOM 768 C C . GLY A 1 100 ? 25.915 -16.224 17.170 1.00 59.62 100 GLY A C 1
ATOM 769 O O . GLY A 1 100 ? 26.491 -15.166 17.415 1.00 59.62 100 GLY A O 1
ATOM 770 N N . ASP A 1 101 ? 26.081 -16.891 16.026 1.00 60.53 101 ASP A N 1
ATOM 771 C CA . ASP A 1 101 ? 27.007 -16.496 14.954 1.00 60.53 101 ASP A CA 1
ATOM 772 C C . ASP A 1 101 ? 26.380 -15.465 14.001 1.00 60.53 101 ASP A C 1
ATOM 774 O O . ASP A 1 101 ? 27.076 -14.772 13.264 1.00 60.53 101 ASP A O 1
ATOM 778 N N . LEU A 1 102 ? 25.054 -15.294 14.056 1.00 60.53 102 LEU A N 1
ATOM 779 C CA . LEU A 1 102 ? 24.300 -14.303 13.281 1.00 60.53 102 LEU A CA 1
ATOM 780 C C . LEU A 1 102 ? 24.386 -12.882 13.873 1.00 60.53 102 LEU A C 1
ATOM 782 O O . LEU A 1 102 ? 23.483 -12.076 13.656 1.00 60.53 102 LEU A O 1
ATOM 786 N N . GLN A 1 103 ? 25.452 -12.538 14.607 1.00 55.97 103 GLN A N 1
ATOM 787 C CA . GLN A 1 103 ? 25.652 -11.196 15.174 1.00 55.97 103 GLN A CA 1
ATOM 788 C C . GLN A 1 103 ? 26.020 -10.152 14.111 1.00 55.97 103 GLN A C 1
ATOM 790 O O . GLN A 1 103 ? 27.149 -9.681 14.009 1.00 55.97 103 GLN A O 1
ATOM 795 N N . GLY A 1 104 ? 25.025 -9.747 13.324 1.00 59.84 104 GLY A N 1
ATOM 796 C CA . GLY A 1 104 ? 25.068 -8.517 12.543 1.00 59.84 104 GLY A CA 1
ATOM 797 C C . GLY A 1 104 ? 24.673 -7.291 13.386 1.00 59.84 104 GLY A C 1
ATOM 798 O O . GLY A 1 104 ? 23.934 -7.421 14.367 1.00 59.84 104 GLY A O 1
ATOM 799 N N . PRO A 1 105 ? 25.068 -6.069 12.980 1.00 53.84 105 PRO A N 1
ATOM 800 C CA . PRO A 1 105 ? 24.760 -4.821 13.699 1.00 53.84 105 PRO A CA 1
ATOM 801 C C . PRO A 1 105 ? 23.249 -4.535 13.846 1.00 53.84 105 PRO A C 1
ATOM 803 O O . PRO A 1 105 ? 22.839 -3.690 14.643 1.00 53.84 105 PRO A O 1
ATOM 806 N N . TRP A 1 106 ? 22.415 -5.271 13.107 1.00 48.28 106 TRP A N 1
ATOM 807 C CA . TRP A 1 106 ? 20.958 -5.163 13.057 1.00 48.28 106 TRP A CA 1
ATOM 808 C C . TRP A 1 106 ? 20.218 -5.792 14.250 1.00 48.28 106 TRP A C 1
ATOM 810 O O . TRP A 1 106 ? 19.056 -5.458 14.459 1.00 48.28 106 TRP A O 1
ATOM 820 N N . ILE A 1 107 ? 20.863 -6.637 15.071 1.00 56.16 107 ILE A N 1
ATOM 821 C CA . ILE A 1 107 ? 20.226 -7.225 16.277 1.00 56.16 107 ILE A CA 1
ATOM 822 C C . ILE A 1 107 ? 19.922 -6.151 17.344 1.00 56.16 107 ILE A C 1
ATOM 824 O O . ILE A 1 107 ? 19.128 -6.362 18.257 1.00 56.16 107 ILE A O 1
ATOM 828 N N . SER A 1 108 ? 20.525 -4.966 17.226 1.00 57.31 108 SER A N 1
ATOM 829 C CA . SER A 1 108 ? 20.455 -3.922 18.251 1.00 57.31 108 SER A CA 1
ATOM 830 C C . SER A 1 108 ? 19.195 -3.040 18.223 1.00 57.31 108 SER A C 1
ATOM 832 O O . SER A 1 108 ? 18.972 -2.305 19.184 1.00 57.31 108 SER A O 1
ATOM 834 N N . TYR A 1 109 ? 18.337 -3.117 17.196 1.00 45.53 109 TYR A N 1
ATOM 835 C CA . TYR A 1 109 ? 17.178 -2.220 17.068 1.00 45.53 109 TYR A CA 1
ATOM 836 C C . TYR A 1 109 ? 15.831 -2.966 17.069 1.00 45.53 109 TYR A C 1
ATOM 838 O O . TYR A 1 109 ? 15.349 -3.408 16.029 1.00 45.53 109 TYR A O 1
ATOM 846 N N . GLY A 1 110 ? 15.169 -3.017 18.232 1.00 46.31 110 GLY A N 1
ATOM 847 C CA . GLY A 1 110 ? 13.724 -3.282 18.349 1.00 46.31 110 GLY A CA 1
ATOM 848 C C . GLY A 1 110 ? 13.321 -4.420 19.304 1.00 46.31 110 GLY A C 1
ATOM 849 O O . GLY A 1 110 ? 14.131 -5.285 19.616 1.00 46.31 110 GLY A O 1
ATOM 850 N N . PRO A 1 111 ? 12.059 -4.444 19.782 1.00 44.94 111 PRO A N 1
ATOM 851 C CA . PRO A 1 111 ? 11.608 -5.226 20.942 1.00 44.94 111 PRO A CA 1
ATOM 852 C C . PRO A 1 111 ? 11.401 -6.725 20.665 1.00 44.94 111 PRO A C 1
ATOM 854 O O . PRO A 1 111 ? 10.873 -7.442 21.511 1.00 44.94 111 PRO A O 1
ATOM 857 N N . TRP A 1 112 ? 11.820 -7.226 19.503 1.00 46.47 112 TRP A N 1
ATOM 858 C CA . TRP A 1 112 ? 11.704 -8.636 19.134 1.00 46.47 112 TRP A CA 1
ATOM 859 C C . TRP A 1 112 ? 12.868 -9.445 19.707 1.00 46.47 112 TRP A C 1
ATOM 861 O O . TRP A 1 112 ? 13.655 -10.049 18.983 1.00 46.47 112 TRP A O 1
ATOM 871 N N . ARG A 1 113 ? 12.985 -9.464 21.037 1.00 49.78 113 ARG A N 1
ATOM 872 C CA . ARG A 1 113 ? 13.795 -10.474 21.715 1.00 49.78 113 ARG A CA 1
ATOM 873 C C . ARG A 1 113 ? 12.945 -11.739 21.777 1.00 49.78 113 ARG A C 1
ATOM 875 O O . ARG A 1 113 ? 12.045 -11.841 22.605 1.00 49.78 113 ARG A O 1
ATOM 882 N N . VAL A 1 114 ? 13.213 -12.704 20.900 1.00 48.09 114 VAL A N 1
ATOM 883 C CA . VAL A 1 114 ? 12.797 -14.086 21.162 1.00 48.09 114 VAL A CA 1
ATOM 884 C C . VAL A 1 114 ? 13.662 -14.550 22.327 1.00 48.09 114 VAL A C 1
ATOM 886 O O . VAL A 1 114 ? 14.785 -15.011 22.142 1.00 48.09 114 VAL A O 1
ATOM 889 N N . GLU A 1 115 ? 13.183 -14.340 23.553 1.00 42.88 115 GLU A N 1
ATOM 890 C CA . GLU A 1 115 ? 13.702 -15.080 24.693 1.00 42.88 115 GLU A CA 1
ATOM 891 C C . GLU A 1 115 ? 13.493 -16.552 24.367 1.00 42.88 115 GLU A C 1
ATOM 893 O O . GLU A 1 115 ? 12.364 -17.036 24.264 1.00 42.88 115 GLU A O 1
ATOM 898 N N . SER A 1 116 ? 14.597 -17.250 24.135 1.00 44.69 116 SER A N 1
ATOM 899 C CA . SER A 1 116 ? 14.669 -18.691 23.969 1.00 44.69 116 SER A CA 1
ATOM 900 C C . SER A 1 116 ? 14.171 -19.372 25.245 1.00 44.69 116 SER A C 1
ATOM 902 O O . SER A 1 116 ? 14.937 -19.830 26.090 1.00 44.69 116 SER A O 1
ATOM 904 N N . ARG A 1 117 ? 12.848 -19.431 25.398 1.00 44.88 117 ARG A N 1
ATOM 905 C CA . ARG A 1 117 ? 12.151 -20.226 26.399 1.00 44.88 117 ARG A CA 1
ATOM 906 C C . ARG A 1 117 ? 12.192 -21.676 25.925 1.00 44.88 117 ARG A C 1
ATOM 908 O O . ARG A 1 117 ? 11.261 -22.155 25.291 1.00 44.88 117 ARG A O 1
ATOM 915 N N . GLY A 1 118 ? 13.308 -22.355 26.172 1.00 42.94 118 GLY A N 1
ATOM 916 C CA . GLY A 1 118 ? 13.452 -23.735 25.713 1.00 42.94 118 GLY A CA 1
ATOM 917 C C . GLY A 1 118 ? 14.820 -24.372 25.911 1.00 42.94 118 GLY A C 1
ATOM 918 O O . GLY A 1 118 ? 15.261 -25.076 25.018 1.00 42.94 118 GLY A O 1
ATOM 919 N N . ALA A 1 119 ? 15.511 -24.136 27.031 1.00 41.66 119 ALA A N 1
ATOM 920 C CA . ALA A 1 119 ? 16.696 -24.943 27.364 1.00 41.66 119 ALA A CA 1
ATOM 921 C C . ALA A 1 119 ? 17.035 -25.063 28.864 1.00 41.66 119 ALA A C 1
ATOM 923 O O . ALA A 1 119 ? 18.020 -25.712 29.199 1.00 41.66 119 ALA A O 1
ATOM 924 N N . GLU A 1 120 ? 16.234 -24.505 29.783 1.00 38.41 120 GLU A N 1
ATOM 925 C CA . GLU A 1 120 ? 16.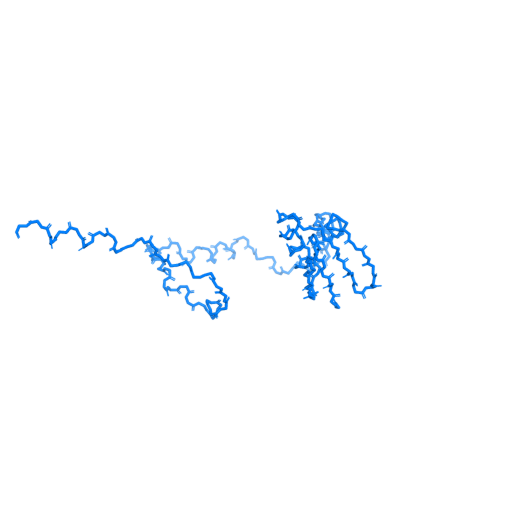541 -24.570 31.226 1.00 38.41 120 GLU A CA 1
ATOM 926 C C . GLU A 1 120 ? 15.399 -25.091 32.116 1.00 38.41 120 GLU A C 1
ATOM 928 O O . GLU A 1 120 ? 15.505 -25.093 33.338 1.00 38.41 120 GLU A O 1
ATOM 933 N N . ALA A 1 121 ? 14.326 -25.630 31.527 1.00 38.28 121 ALA A N 1
ATOM 934 C CA . ALA A 1 121 ? 13.234 -26.277 32.268 1.00 38.28 121 ALA A CA 1
ATOM 935 C C . ALA A 1 121 ? 13.445 -27.795 32.485 1.00 38.28 121 ALA A C 1
ATOM 937 O O . ALA A 1 121 ? 12.498 -28.513 32.785 1.00 38.28 121 ALA A O 1
ATOM 938 N N . GLY A 1 122 ? 14.677 -28.295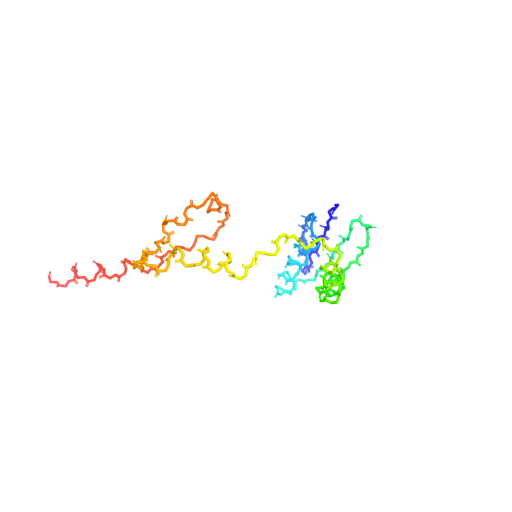 32.317 1.00 39.59 122 GLY A N 1
ATOM 939 C CA . GLY A 1 122 ? 15.013 -29.725 32.426 1.00 39.59 122 GLY A CA 1
ATOM 940 C C . GLY A 1 122 ? 16.057 -30.089 33.487 1.00 39.59 122 GLY A C 1
ATOM 941 O O . GLY A 1 122 ? 16.406 -31.259 33.601 1.00 39.59 122 GLY A O 1
ATOM 942 N N . LYS A 1 123 ? 16.584 -29.130 34.265 1.00 45.66 123 LYS A N 1
ATOM 943 C CA . LYS A 1 123 ? 17.615 -29.405 35.294 1.00 45.66 123 LYS A CA 1
ATOM 944 C C . LYS A 1 123 ? 17.266 -28.973 36.719 1.00 45.66 123 LYS A C 1
ATOM 94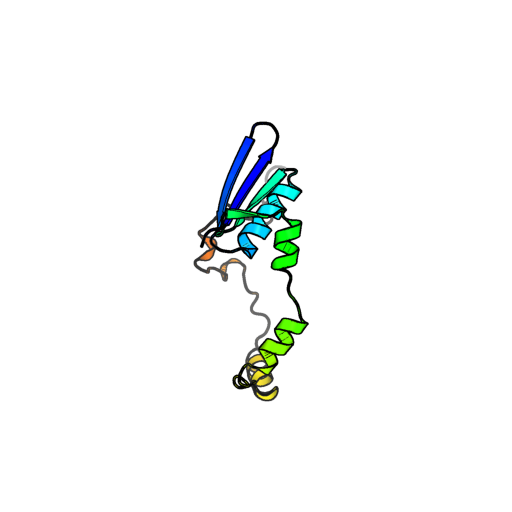6 O O . LYS A 1 123 ? 18.079 -29.144 37.619 1.00 45.66 123 LYS A O 1
ATOM 951 N N . LYS A 1 124 ? 16.043 -28.500 36.965 1.00 40.59 124 LYS A N 1
ATOM 952 C CA . LYS A 1 124 ? 15.531 -28.238 38.322 1.00 40.59 124 LYS A CA 1
ATOM 953 C C . LYS A 1 124 ? 14.239 -29.007 38.589 1.00 40.59 124 LYS A C 1
ATOM 955 O O . LYS A 1 124 ? 13.217 -28.436 38.933 1.00 40.59 124 LYS A O 1
ATOM 960 N N . LEU A 1 125 ? 14.299 -30.320 38.399 1.00 41.38 125 LEU A N 1
ATOM 961 C CA . LEU A 1 125 ? 13.309 -31.272 38.911 1.00 41.38 125 LEU A CA 1
ATOM 962 C C . LEU A 1 125 ? 14.003 -32.602 39.237 1.00 41.38 125 LEU A C 1
ATOM 964 O O . LEU A 1 125 ? 13.592 -33.675 38.826 1.00 41.38 125 LEU A O 1
ATOM 968 N N . ALA A 1 126 ? 15.130 -32.506 39.941 1.00 42.09 126 ALA A N 1
ATOM 969 C CA . ALA A 1 126 ? 15.822 -33.641 40.544 1.00 42.09 126 ALA A CA 1
ATOM 970 C C . ALA A 1 126 ? 16.673 -33.156 41.728 1.00 42.09 126 ALA A C 1
ATOM 972 O O . ALA A 1 126 ? 17.874 -33.374 41.753 1.00 42.09 126 ALA A O 1
ATOM 973 N N . LEU A 1 127 ? 16.072 -32.406 42.662 1.00 44.25 127 LEU A N 1
ATOM 974 C CA . LEU A 1 127 ? 16.616 -32.208 44.015 1.00 44.25 127 LEU A CA 1
ATOM 975 C C . LEU A 1 127 ? 15.537 -31.633 44.958 1.00 44.25 127 LEU A C 1
ATOM 977 O O . LEU A 1 127 ? 15.690 -30.569 45.542 1.00 44.25 127 LEU A O 1
ATOM 981 N N . ALA A 1 128 ? 14.387 -32.303 45.028 1.00 42.88 128 ALA A N 1
ATOM 982 C CA . ALA A 1 128 ? 13.371 -32.083 46.062 1.00 42.88 128 ALA A CA 1
ATOM 983 C C . ALA A 1 128 ? 12.464 -33.321 46.142 1.00 42.88 128 ALA A C 1
ATOM 985 O O . ALA A 1 128 ? 11.273 -33.267 45.851 1.00 42.88 128 ALA A O 1
ATOM 986 N N . SER A 1 129 ? 13.064 -34.475 46.424 1.00 42.28 129 SER A N 1
ATOM 987 C CA . SER A 1 129 ? 12.390 -35.705 46.856 1.00 42.28 129 SER A CA 1
ATOM 988 C C . SER A 1 129 ? 13.461 -36.614 47.449 1.00 42.28 129 SER A C 1
ATOM 990 O O . SER A 1 129 ? 14.055 -37.403 46.722 1.00 42.28 129 SER A O 1
ATOM 992 N N . SER A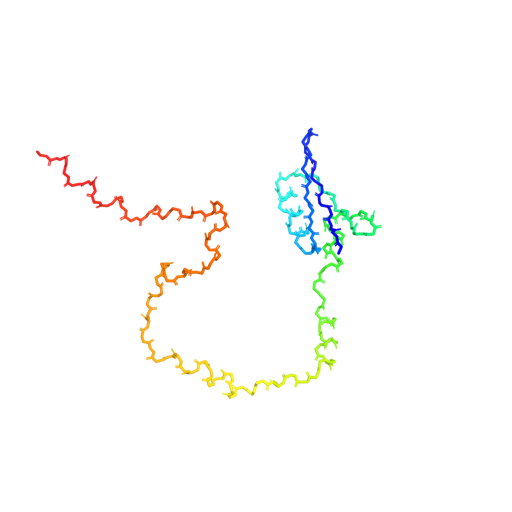 1 130 ? 13.769 -36.360 48.724 1.00 39.25 130 SER A N 1
ATOM 993 C CA . SER A 1 130 ? 14.273 -37.268 49.770 1.00 39.25 130 SER A CA 1
ATOM 994 C C . SER A 1 130 ? 14.948 -36.462 50.870 1.00 39.25 130 SER A C 1
ATOM 996 O O . SER A 1 130 ? 15.817 -35.628 50.538 1.00 39.25 130 SER A O 1
#

Organism: Rhodopseudomonas palustris (NCBI:txid1076)

Radius of gyration: 24.76 Å; chains: 1; bounding box: 46×53×72 Å

Sequence (130 aa):
MPYTVTATRDDEKMQSVRNSALIALAKARVWESEGWRVLIEGPDGSEYAVAQLEAITAFKPEKWKSFAATLPAQDAWSDAQALALLGADLLEPEAKMQLGDLQGPWISYGPWRVESRGAEAGKKLALASS